Protein AF-A0A2L2YVI0-F1 (afdb_monomer)

InterPro domains:
  IPR013087 Zinc finger C2H2-type [PS00028] (42-62)
  IPR032296 Cytoplasmic polyadenylation element-binding protein, ZZ domain [PF16366] (1-60)
  IPR034819 Cytoplasmic polyadenylation element-binding protein [PTHR12566] (1-61)
  IPR038446 CEBP, ZZ domain superfamily [G3DSA:4.10.640.40] (1-62)

Solvent-accessible surface area (backbone atoms only — not comparable to full-atom values): 3854 Å² total; per-residue (Å²): 134,86,79,82,75,71,76,79,72,82,70,7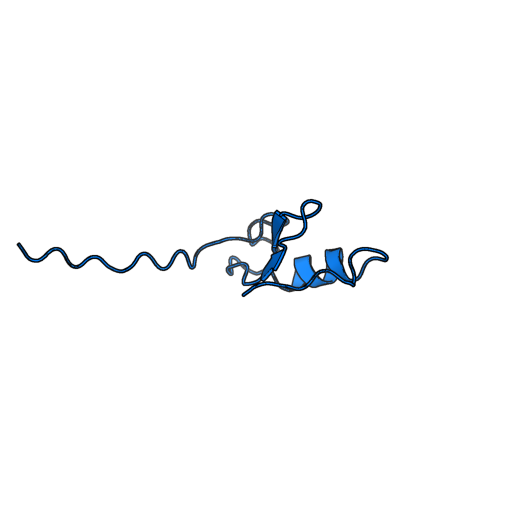5,47,46,10,70,88,53,67,14,71,84,56,81,68,41,55,20,67,28,33,34,84,49,88,91,64,63,42,34,24,26,72,70,54,40,53,67,58,33,69,36,92,93,35,57,84,66,63,74,41,117

Secondary structure (DSSP, 8-state):
---------------TTTTTTTTTT----EEE-STTT-SEE-HHHHHHHHTSTTTTTPPEE-

Foldseek 3Di:
DDDPPPPPPVQQAAFPVCRCVVVVSDHQQWAFPDPVGRTGHHPVRCCVVCVDPPNVPTDTDD

Sequence (62 aa):
KRVEVKPYVLDDQMCDECQGSRCGGKFAPFFCANVTCLQYYCEHCWAAIHSRPGREFHKPRH

Structure (mmCIF, N/CA/C/O backbone):
data_AF-A0A2L2YVI0-F1
#
_entry.id   AF-A0A2L2YVI0-F1
#
loop_
_atom_site.group_PDB
_atom_site.id
_atom_site.type_symbol
_atom_site.label_atom_id
_atom_site.label_alt_id
_atom_site.label_comp_id
_atom_site.label_asym_id
_atom_site.label_entity_id
_atom_site.label_seq_id
_atom_site.pdbx_PDB_ins_code
_atom_site.Cartn_x
_atom_site.Cartn_y
_atom_site.Cartn_z
_atom_site.occupancy
_atom_site.B_iso_or_equiv
_atom_site.auth_seq_id
_atom_site.auth_comp_id
_atom_site.auth_asym_id
_atom_site.auth_atom_id
_atom_site.pdbx_PDB_model_num
ATOM 1 N N . LYS A 1 1 ? -21.454 33.830 6.960 1.00 59.22 1 LYS A N 1
ATOM 2 C CA . LYS A 1 1 ? -21.380 32.352 7.064 1.00 59.22 1 LYS A CA 1
ATOM 3 C C . LYS A 1 1 ? -19.915 31.940 6.903 1.00 59.22 1 LYS A C 1
ATOM 5 O O . LYS A 1 1 ? -19.433 31.947 5.780 1.00 59.22 1 LYS A O 1
ATOM 10 N N . ARG A 1 2 ? -19.169 31.704 7.993 1.00 58.88 2 ARG A N 1
ATOM 11 C CA . ARG A 1 2 ? -17.811 31.140 7.886 1.00 58.88 2 ARG A CA 1
ATOM 12 C C . ARG A 1 2 ? -17.972 29.655 7.575 1.00 58.88 2 ARG A C 1
ATOM 14 O O . ARG A 1 2 ? -18.560 28.935 8.371 1.00 58.88 2 ARG A O 1
ATOM 21 N N . VAL A 1 3 ? -17.568 29.245 6.378 1.00 54.44 3 VAL A N 1
ATOM 22 C CA . VAL A 1 3 ? -17.523 27.834 5.993 1.00 54.44 3 VAL A CA 1
ATOM 23 C C . VAL A 1 3 ? -16.195 27.305 6.512 1.00 54.44 3 VAL A C 1
ATOM 25 O O . VAL A 1 3 ? -15.144 27.629 5.968 1.00 54.44 3 VAL A O 1
ATOM 28 N N . GLU A 1 4 ? -16.245 26.558 7.609 1.00 62.34 4 GLU A N 1
ATOM 29 C CA . GLU A 1 4 ? -15.119 25.752 8.065 1.00 62.34 4 GLU A CA 1
ATOM 30 C C . GLU A 1 4 ? -14.914 24.643 7.033 1.00 62.34 4 GLU A C 1
ATOM 32 O O . GLU A 1 4 ? -15.618 23.633 7.022 1.00 62.34 4 GLU A O 1
ATOM 37 N N . VAL A 1 5 ? -13.985 24.862 6.106 1.00 59.22 5 VAL A N 1
ATOM 38 C CA . VAL A 1 5 ? -13.453 23.775 5.292 1.00 59.22 5 VAL A CA 1
ATOM 39 C C . VAL A 1 5 ? -12.651 22.918 6.261 1.00 59.22 5 VAL A C 1
ATOM 41 O O . VAL A 1 5 ? -11.504 23.234 6.565 1.00 59.22 5 VAL A O 1
ATOM 44 N N . LYS A 1 6 ? -13.270 21.860 6.800 1.00 51.41 6 LYS A N 1
ATOM 45 C CA . LYS A 1 6 ? -12.506 20.734 7.340 1.00 51.41 6 LYS A CA 1
ATOM 46 C C . LYS A 1 6 ? -11.584 20.311 6.196 1.00 51.41 6 LYS A C 1
ATOM 48 O O . LYS A 1 6 ? -12.119 19.943 5.148 1.00 51.41 6 LYS A O 1
ATOM 53 N N . PRO A 1 7 ? -10.252 20.466 6.310 1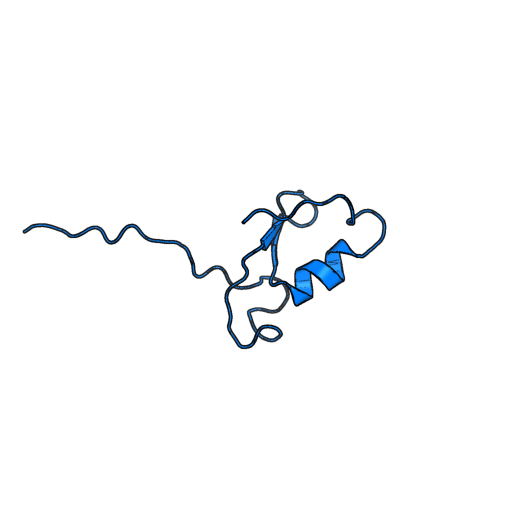.00 52.94 7 PRO A N 1
ATOM 54 C CA . PRO A 1 7 ? -9.364 20.014 5.256 1.00 52.94 7 PRO A CA 1
ATOM 55 C C . PRO A 1 7 ? -9.654 18.526 5.154 1.00 52.94 7 PRO A C 1
ATOM 5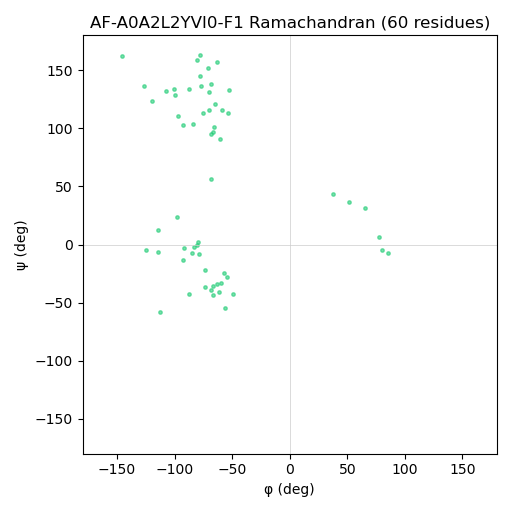7 O O . PRO A 1 7 ? -9.546 17.824 6.155 1.00 52.94 7 PRO A O 1
ATOM 60 N N . TYR A 1 8 ? -10.187 18.087 4.019 1.00 51.62 8 TYR A N 1
ATOM 61 C CA . TYR A 1 8 ? -10.508 16.692 3.786 1.00 51.62 8 TYR A CA 1
ATOM 62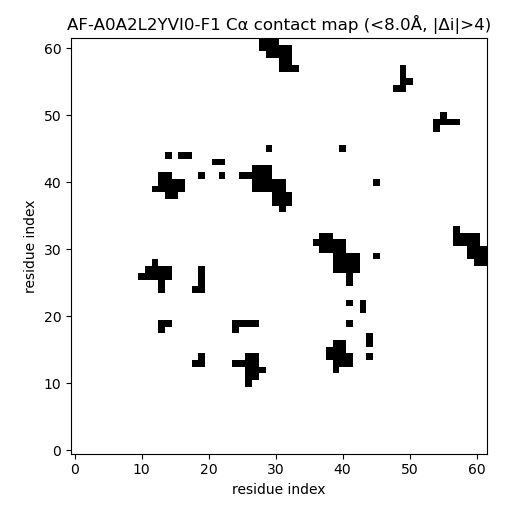 C C . TYR A 1 8 ? -9.195 15.926 3.899 1.00 51.62 8 TYR A C 1
ATOM 64 O O . TYR A 1 8 ? -8.441 15.825 2.934 1.00 51.62 8 TYR A O 1
ATOM 72 N N . VAL A 1 9 ? -8.879 15.461 5.105 1.00 52.75 9 VAL A N 1
ATOM 73 C CA . VAL A 1 9 ? -7.887 14.427 5.295 1.00 52.75 9 VAL A CA 1
ATOM 74 C C . VAL A 1 9 ? -8.542 13.231 4.631 1.00 52.75 9 VAL A C 1
ATOM 76 O O . VAL A 1 9 ? -9.500 12.668 5.151 1.00 52.75 9 VAL A O 1
ATOM 79 N N . LEU A 1 10 ? -8.113 12.938 3.409 1.00 57.62 10 LEU A N 1
ATOM 80 C CA . LEU A 1 10 ? -8.435 11.707 2.700 1.00 57.62 10 LEU A CA 1
ATOM 81 C C . LEU A 1 10 ? -7.728 10.542 3.424 1.00 57.62 10 LEU A C 1
ATOM 83 O O . LEU A 1 10 ? -6.925 9.844 2.818 1.00 57.62 10 LEU A O 1
ATOM 87 N N . ASP A 1 11 ? -7.978 10.372 4.727 1.00 55.97 11 ASP A N 1
ATOM 88 C CA . ASP A 1 11 ? -7.326 9.372 5.589 1.00 55.97 11 ASP A CA 1
ATOM 89 C C . ASP A 1 11 ? -7.994 7.994 5.481 1.00 55.97 11 ASP A C 1
ATOM 91 O O . ASP A 1 11 ? -7.546 7.027 6.087 1.00 55.97 11 ASP A O 1
ATOM 95 N N . ASP A 1 12 ? -9.063 7.886 4.688 1.00 64.62 12 ASP A N 1
ATOM 96 C CA . ASP A 1 12 ? -9.924 6.708 4.671 1.00 64.62 12 ASP A CA 1
ATOM 97 C C . ASP A 1 12 ? -9.616 5.720 3.531 1.00 64.62 12 ASP A C 1
ATOM 99 O O . ASP A 1 12 ? -10.496 4.967 3.106 1.00 64.62 12 ASP A O 1
ATOM 103 N N . GLN A 1 13 ? -8.400 5.709 2.969 1.00 77.81 13 GLN A N 1
ATOM 104 C CA . GLN A 1 13 ? -8.095 4.740 1.909 1.00 77.81 13 GLN A CA 1
ATOM 105 C C . GLN A 1 13 ? -8.008 3.337 2.500 1.00 77.81 13 GLN A C 1
ATOM 107 O O . GLN A 1 13 ? -7.164 3.038 3.343 1.00 77.81 13 GLN A O 1
ATOM 112 N N . MET A 1 14 ? -8.924 2.466 2.086 1.00 87.31 14 MET A N 1
ATOM 113 C CA . MET A 1 14 ? -8.918 1.064 2.480 1.00 87.31 14 MET A CA 1
ATOM 114 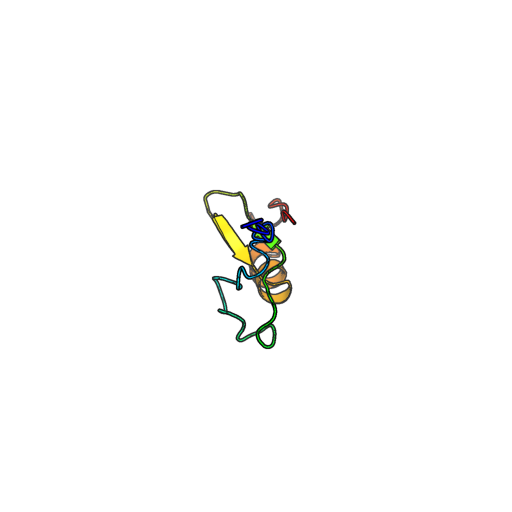C C . MET A 1 14 ? -7.920 0.287 1.628 1.00 87.31 14 MET A C 1
ATOM 116 O O . MET A 1 14 ? -7.541 0.696 0.538 1.00 87.31 14 MET A O 1
ATOM 120 N N . CYS A 1 15 ? -7.479 -0.863 2.129 1.00 91.06 15 CYS A N 1
ATOM 121 C CA . CYS A 1 15 ? -6.610 -1.731 1.346 1.00 91.06 15 CYS A CA 1
ATOM 122 C C . CYS A 1 15 ? -7.370 -2.246 0.124 1.00 91.06 15 CYS A C 1
ATOM 124 O O . CYS A 1 15 ? -8.351 -2.955 0.313 1.00 91.06 15 CYS A O 1
ATOM 126 N N . ASP A 1 16 ? -6.902 -1.985 -1.091 1.00 89.81 16 ASP A N 1
ATOM 127 C CA . ASP A 1 16 ? -7.566 -2.466 -2.310 1.00 89.81 16 ASP A CA 1
ATOM 128 C C . ASP A 1 16 ? -7.574 -4.004 -2.389 1.00 89.81 16 ASP A C 1
ATOM 130 O O . ASP A 1 16 ? -8.551 -4.612 -2.814 1.00 89.81 16 ASP A O 1
ATOM 134 N N . GLU A 1 17 ? -6.519 -4.649 -1.877 1.00 91.31 17 GLU A N 1
ATOM 135 C CA . GLU A 1 17 ? -6.350 -6.109 -1.915 1.00 91.31 17 GLU A CA 1
ATOM 136 C C . GLU A 1 17 ? -7.344 -6.872 -1.024 1.00 91.31 17 GLU A C 1
ATOM 138 O O . GLU A 1 17 ? -7.795 -7.962 -1.365 1.00 91.31 17 GLU A O 1
ATOM 143 N N . CYS A 1 18 ? -7.650 -6.346 0.165 1.00 91.44 18 CYS A N 1
ATOM 144 C CA . CYS A 1 18 ? -8.488 -7.060 1.137 1.00 91.44 18 CYS A CA 1
ATOM 145 C C . CYS A 1 18 ? -9.705 -6.272 1.612 1.00 91.44 18 CYS A C 1
ATOM 147 O O . CYS A 1 18 ? -10.497 -6.803 2.389 1.00 91.44 18 CYS A O 1
ATOM 149 N N . GLN A 1 19 ? -9.835 -5.014 1.200 1.00 87.81 19 GLN A N 1
ATOM 150 C CA . GLN A 1 19 ? -10.922 -4.099 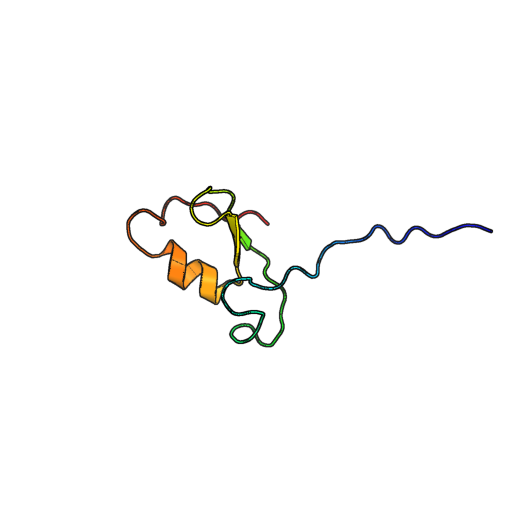1.551 1.00 87.81 19 GLN A CA 1
ATOM 151 C C . GLN A 1 19 ? -11.162 -4.014 3.066 1.00 87.81 19 GLN A C 1
ATOM 153 O O . GLN A 1 19 ? -12.287 -3.969 3.547 1.00 87.81 19 GLN A O 1
ATOM 158 N N . GLY A 1 20 ? -10.080 -4.066 3.851 1.00 85.75 20 GLY A N 1
ATOM 159 C CA . GLY A 1 20 ? -10.135 -4.066 5.317 1.00 85.75 20 GLY A CA 1
ATOM 160 C C . GLY A 1 20 ? -10.453 -5.418 5.965 1.00 85.75 20 GLY A C 1
ATOM 161 O O . GLY A 1 20 ? -10.332 -5.527 7.186 1.00 85.75 20 GLY A O 1
ATOM 162 N N . SER A 1 21 ? -10.753 -6.469 5.194 1.00 87.25 21 SER A N 1
ATOM 163 C CA . SER A 1 21 ? -11.094 -7.806 5.715 1.00 87.25 21 SER A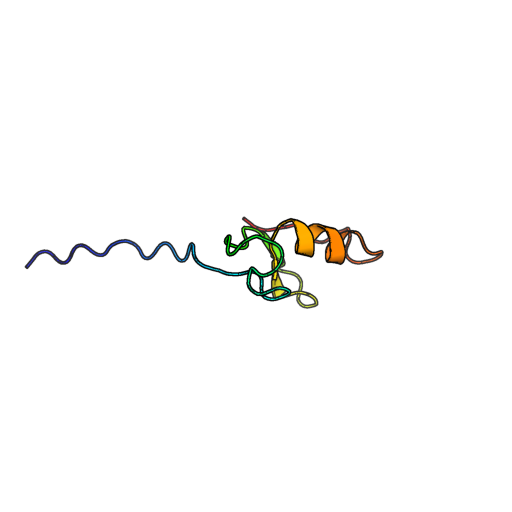 CA 1
ATOM 164 C C . SER A 1 21 ? -9.979 -8.424 6.562 1.00 87.25 21 SER A C 1
ATOM 166 O O . SER A 1 21 ? -10.250 -9.127 7.530 1.00 87.25 21 SER A O 1
ATOM 168 N N . ARG A 1 22 ? -8.709 -8.150 6.230 1.00 84.06 22 ARG A N 1
ATOM 169 C CA . ARG A 1 22 ? -7.543 -8.659 6.982 1.00 84.06 22 ARG A CA 1
ATOM 170 C C . ARG A 1 22 ? -7.042 -7.707 8.063 1.00 84.06 22 ARG A C 1
ATOM 172 O O . ARG A 1 22 ? -6.234 -8.102 8.891 1.00 84.06 22 ARG A O 1
ATOM 179 N N . CYS A 1 23 ? -7.497 -6.460 8.039 1.00 81.19 23 CYS A N 1
ATOM 180 C CA . CYS A 1 23 ? -6.975 -5.381 8.873 1.00 81.19 23 CYS A CA 1
ATOM 181 C C . CYS A 1 23 ? -8.046 -4.890 9.875 1.00 81.19 23 CYS A C 1
ATOM 183 O O . CYS A 1 23 ? -7.871 -3.849 10.499 1.00 81.19 23 CYS A O 1
ATOM 185 N N . GLY A 1 24 ? -9.153 -5.633 10.038 1.00 79.88 24 GLY A N 1
ATOM 186 C CA . GLY A 1 24 ? -10.238 -5.322 10.977 1.00 79.88 24 GLY A CA 1
ATOM 187 C C . GLY A 1 24 ? -10.988 -4.032 10.641 1.00 79.88 24 GLY A C 1
ATOM 188 O O . GLY A 1 24 ? -11.397 -3.318 11.550 1.00 79.88 24 GLY A O 1
ATOM 189 N N . GLY A 1 25 ? -11.092 -3.692 9.352 1.00 74.56 25 GLY A N 1
ATOM 190 C CA . GLY A 1 25 ? -11.666 -2.425 8.890 1.00 74.56 25 GLY A CA 1
ATOM 191 C C . GLY A 1 25 ? -10.739 -1.212 9.029 1.00 74.56 25 GLY A C 1
ATOM 192 O O . GLY A 1 25 ? -11.180 -0.096 8.778 1.00 74.56 25 GLY A O 1
ATOM 193 N N . LYS A 1 26 ? -9.465 -1.399 9.413 1.00 77.12 26 LYS A N 1
ATOM 194 C CA . LYS A 1 26 ? -8.480 -0.307 9.460 1.00 77.12 26 LYS A CA 1
ATOM 195 C C . LYS A 1 26 ? -8.066 0.153 8.061 1.00 77.12 26 LYS A C 1
ATOM 197 O O . LYS A 1 26 ? -8.031 -0.641 7.116 1.00 77.12 26 LYS A O 1
ATOM 202 N N . PHE A 1 27 ? -7.684 1.424 7.980 1.00 81.50 27 PHE A N 1
ATOM 203 C CA . PHE A 1 27 ? -7.154 2.064 6.779 1.00 81.50 27 PHE A CA 1
ATOM 204 C C . PHE A 1 27 ? -5.830 1.442 6.323 1.00 81.50 27 PHE A C 1
ATOM 206 O O . PHE A 1 27 ? -5.119 0.794 7.098 1.00 81.50 27 PHE A O 1
ATOM 213 N N . ALA A 1 28 ? -5.525 1.607 5.039 1.00 89.00 28 ALA A N 1
ATOM 214 C CA . ALA A 1 28 ? -4.295 1.182 4.396 1.00 89.00 28 ALA A CA 1
ATOM 215 C C . ALA A 1 28 ? -3.270 2.326 4.408 1.00 89.00 28 ALA A C 1
ATOM 217 O O . ALA A 1 28 ? -3.357 3.228 3.579 1.00 89.00 28 ALA A O 1
ATOM 218 N N . PRO A 1 29 ? -2.267 2.282 5.305 1.00 88.06 29 PRO A N 1
ATOM 219 C CA . PRO A 1 29 ? -1.292 3.359 5.446 1.00 88.06 29 PRO A CA 1
ATOM 220 C C . PRO A 1 29 ? -0.177 3.305 4.395 1.00 88.06 29 PRO A C 1
ATOM 222 O O . PRO A 1 29 ? 0.748 4.108 4.462 1.00 88.06 29 PRO A O 1
ATOM 225 N N . PHE A 1 30 ? -0.195 2.322 3.486 1.00 91.44 30 PHE A N 1
ATOM 226 C CA . PHE A 1 30 ? 0.864 2.127 2.504 1.00 91.44 30 PHE A CA 1
ATOM 227 C C . PHE A 1 30 ? 0.321 2.235 1.089 1.00 91.44 30 PHE A C 1
ATOM 229 O O . PHE A 1 30 ? -0.524 1.445 0.680 1.00 91.44 30 PHE A O 1
ATOM 236 N N . PHE A 1 31 ? 0.884 3.140 0.301 1.00 91.88 31 PHE A N 1
ATOM 237 C CA . PHE A 1 31 ? 0.647 3.221 -1.132 1.00 91.88 31 PHE A CA 1
ATOM 238 C C . PHE A 1 31 ? 1.873 2.741 -1.913 1.00 91.88 31 PHE A C 1
ATOM 240 O O . PHE A 1 31 ? 3.005 3.161 -1.647 1.00 91.88 31 PHE A O 1
ATOM 247 N N . CYS A 1 32 ? 1.666 1.867 -2.899 1.00 93.56 32 CYS A N 1
ATOM 248 C CA . CYS A 1 32 ? 2.736 1.442 -3.799 1.00 93.56 32 CYS A CA 1
ATOM 249 C C . CYS A 1 32 ? 2.697 2.249 -5.098 1.00 93.56 32 CYS A C 1
ATOM 251 O O . CYS A 1 32 ? 1.824 2.034 -5.927 1.00 93.56 32 CYS A O 1
ATOM 253 N N . ALA A 1 33 ? 3.681 3.121 -5.328 1.00 90.56 33 ALA A N 1
ATOM 254 C CA . ALA A 1 33 ? 3.740 3.964 -6.530 1.00 90.56 33 ALA A CA 1
ATOM 255 C C . ALA A 1 33 ? 4.273 3.253 -7.796 1.00 90.56 33 ALA A C 1
ATOM 257 O O . ALA A 1 33 ? 4.451 3.888 -8.834 1.00 90.56 33 ALA A O 1
ATOM 258 N N . ASN A 1 34 ? 4.583 1.954 -7.730 1.00 92.06 34 ASN A N 1
ATOM 259 C CA . ASN A 1 34 ? 5.016 1.197 -8.905 1.00 92.06 34 ASN A CA 1
ATOM 260 C C . ASN A 1 34 ? 3.804 0.866 -9.788 1.00 92.06 34 ASN A C 1
ATOM 262 O O . ASN A 1 34 ? 2.802 0.396 -9.264 1.00 92.06 34 ASN A O 1
ATOM 266 N N . VAL A 1 35 ? 3.914 1.025 -11.111 1.00 90.88 35 VAL A N 1
ATOM 267 C CA . VAL A 1 35 ? 2.829 0.755 -12.079 1.00 90.88 35 VAL A CA 1
ATOM 268 C C . VAL A 1 35 ? 2.240 -0.658 -11.981 1.00 90.88 35 VAL A C 1
ATOM 270 O O . VAL A 1 35 ? 1.072 -0.862 -12.286 1.00 90.88 35 VAL A O 1
ATOM 273 N N . THR A 1 36 ? 3.027 -1.636 -11.528 1.00 91.06 36 THR A N 1
ATOM 274 C CA . THR A 1 36 ? 2.564 -3.021 -11.342 1.00 91.06 36 THR A CA 1
ATOM 275 C C . THR A 1 36 ? 1.641 -3.203 -10.137 1.00 91.06 36 THR A C 1
ATOM 277 O O . THR A 1 36 ? 0.892 -4.176 -10.095 1.00 91.06 36 THR A O 1
ATOM 280 N N . CYS A 1 37 ? 1.704 -2.291 -9.163 1.00 92.06 37 CYS A N 1
ATOM 281 C CA . CYS A 1 37 ? 0.902 -2.333 -7.947 1.00 92.06 37 CYS A CA 1
ATOM 282 C C . CYS A 1 37 ? -0.098 -1.170 -7.910 1.00 92.06 37 CYS A C 1
ATOM 284 O O . CYS A 1 37 ? -1.283 -1.440 -7.833 1.00 92.06 37 CYS A O 1
ATOM 286 N N . LEU A 1 38 ? 0.364 0.086 -7.986 1.00 92.12 38 LEU A N 1
ATOM 287 C CA . LEU A 1 38 ? -0.413 1.340 -8.049 1.00 92.12 38 LEU A CA 1
ATOM 288 C C . LEU A 1 38 ? -1.694 1.363 -7.192 1.00 92.12 38 LEU A C 1
ATOM 290 O O . LEU A 1 38 ? -2.746 1.802 -7.644 1.00 92.12 38 LEU A O 1
ATOM 294 N N . GLN A 1 39 ? -1.597 0.858 -5.964 1.00 92.00 39 GLN A N 1
ATOM 295 C CA . GLN A 1 39 ? -2.728 0.567 -5.076 1.00 92.00 39 GLN A CA 1
ATOM 296 C C . GLN A 1 39 ? -2.357 0.821 -3.611 1.00 92.00 39 GLN A C 1
ATOM 298 O O . GLN A 1 39 ? -1.166 0.870 -3.257 1.00 92.00 39 GLN A O 1
ATOM 303 N N . TYR A 1 40 ? -3.382 0.947 -2.766 1.00 91.44 40 TYR A N 1
ATOM 304 C CA . TYR A 1 40 ? -3.257 1.023 -1.316 1.00 91.44 40 TYR A CA 1
ATOM 305 C C . TYR A 1 40 ? -3.263 -0.372 -0.685 1.00 91.44 40 TYR A C 1
ATOM 307 O O . TYR A 1 40 ? -4.101 -1.235 -0.957 1.00 91.44 40 TYR A O 1
ATOM 315 N N . TYR A 1 41 ? -2.332 -0.589 0.233 1.00 91.81 41 TYR A N 1
ATOM 316 C CA . TYR A 1 41 ? -2.154 -1.839 0.949 1.00 91.81 41 TYR A CA 1
ATOM 317 C C . TYR A 1 41 ? -2.144 -1.594 2.454 1.00 91.81 41 TYR A C 1
ATOM 319 O O . TYR A 1 41 ? -1.490 -0.681 2.954 1.00 91.81 41 TYR A O 1
ATOM 327 N N . CYS A 1 42 ? -2.836 -2.448 3.209 1.00 92.38 42 CYS A N 1
ATOM 328 C CA . CYS A 1 42 ? -2.581 -2.530 4.643 1.00 92.38 42 CYS A CA 1
ATOM 329 C C . CYS A 1 42 ? -1.305 -3.333 4.906 1.00 92.38 42 CYS A C 1
ATOM 331 O O . CYS A 1 42 ? -0.846 -4.073 4.036 1.00 92.38 42 CYS A O 1
ATOM 333 N N . GLU A 1 43 ? -0.747 -3.219 6.109 1.00 91.19 43 GLU A N 1
ATOM 334 C CA . GLU A 1 43 ? 0.534 -3.835 6.487 1.00 91.19 43 GLU A CA 1
ATOM 335 C C . GLU A 1 43 ? 0.637 -5.320 6.124 1.00 91.19 43 GLU A C 1
ATOM 337 O O . GLU A 1 43 ? 1.631 -5.768 5.555 1.00 91.19 43 GLU A O 1
ATOM 342 N N . HIS A 1 44 ? -0.444 -6.067 6.358 1.00 92.25 44 HIS A N 1
ATOM 343 C CA . HIS A 1 44 ? -0.496 -7.497 6.072 1.00 92.25 44 HIS A CA 1
ATOM 344 C C . HIS A 1 44 ? -0.419 -7.785 4.567 1.00 92.25 44 HIS A C 1
ATOM 346 O O . HIS A 1 44 ? 0.297 -8.689 4.137 1.00 92.25 44 HIS A O 1
ATOM 352 N N . CYS A 1 45 ? -1.148 -7.018 3.751 1.00 93.44 45 CYS A N 1
ATOM 353 C CA . CYS A 1 45 ? -1.141 -7.197 2.299 1.00 93.44 45 CYS A CA 1
ATOM 354 C C . CYS A 1 45 ? 0.162 -6.679 1.690 1.00 93.44 45 CYS A C 1
ATOM 356 O O . CYS A 1 45 ? 0.711 -7.314 0.792 1.00 93.44 45 CYS A O 1
ATOM 358 N N . TRP A 1 46 ? 0.701 -5.583 2.231 1.00 93.38 46 TRP A N 1
ATOM 359 C CA . TRP A 1 46 ? 1.993 -5.046 1.833 1.00 93.38 46 TRP A CA 1
ATOM 360 C C . TRP A 1 46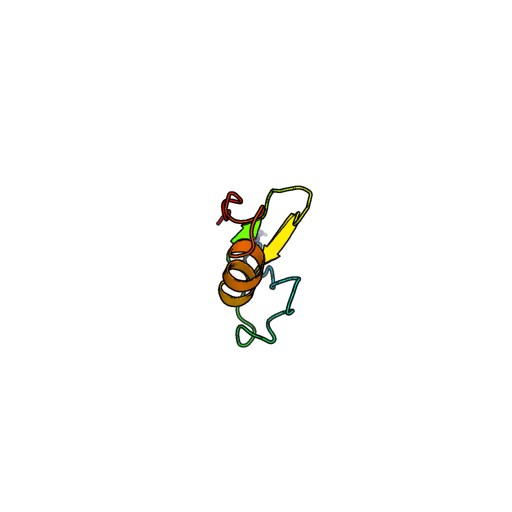 ? 3.087 -6.102 1.991 1.00 93.38 46 TRP A C 1
ATOM 362 O O . TRP A 1 46 ? 3.749 -6.433 1.009 1.00 93.38 46 TRP A O 1
ATOM 372 N N . ALA A 1 47 ? 3.228 -6.680 3.188 1.00 92.75 47 ALA A N 1
ATOM 373 C CA . ALA A 1 47 ? 4.228 -7.706 3.463 1.00 92.75 47 ALA A CA 1
ATOM 374 C C . ALA A 1 47 ? 4.021 -8.962 2.600 1.00 92.75 47 ALA A C 1
ATOM 376 O O . ALA A 1 47 ? 4.986 -9.504 2.068 1.00 92.75 47 ALA A O 1
ATOM 377 N N . ALA A 1 48 ? 2.778 -9.408 2.394 1.00 93.00 48 ALA A N 1
ATOM 378 C CA . ALA A 1 48 ? 2.491 -10.597 1.587 1.00 93.00 48 ALA A CA 1
ATOM 379 C C . ALA A 1 48 ? 2.829 -10.423 0.092 1.00 93.00 48 ALA A C 1
ATOM 381 O O . ALA A 1 48 ? 3.262 -11.373 -0.563 1.00 93.00 48 ALA A O 1
ATOM 382 N N . ILE A 1 49 ? 2.628 -9.223 -0.456 1.00 92.06 49 ILE A N 1
ATOM 383 C CA . ILE A 1 49 ? 2.843 -8.936 -1.881 1.00 92.06 49 ILE A CA 1
ATOM 384 C C . ILE A 1 49 ? 4.295 -8.533 -2.153 1.00 92.06 49 ILE A C 1
ATOM 386 O O . ILE A 1 49 ? 4.884 -9.000 -3.129 1.00 92.06 49 ILE A O 1
ATOM 390 N N . HIS A 1 50 ? 4.876 -7.693 -1.295 1.00 94.38 50 HIS A N 1
ATOM 391 C CA . HIS A 1 50 ? 6.207 -7.112 -1.487 1.00 94.38 50 HIS A CA 1
ATOM 392 C C . HIS A 1 50 ? 7.340 -7.931 -0.855 1.00 94.38 50 HIS A C 1
ATOM 394 O O . HIS A 1 50 ? 8.497 -7.601 -1.064 1.00 94.38 50 HIS A O 1
ATOM 400 N N . SER A 1 51 ? 7.052 -9.034 -0.155 1.00 91.94 51 SER A N 1
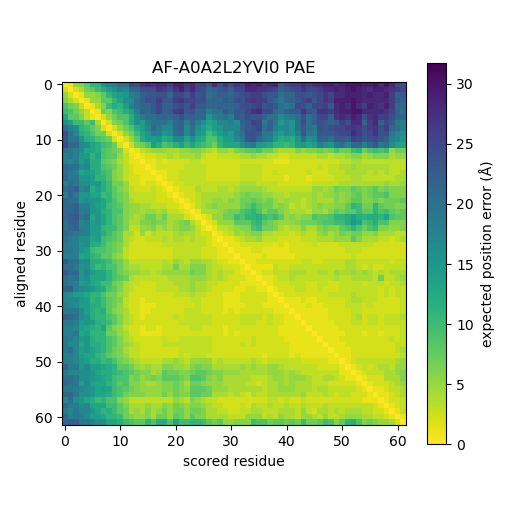ATOM 401 C CA . SER A 1 51 ? 8.078 -10.035 0.199 1.00 91.94 51 SER A CA 1
ATOM 402 C C . SER A 1 51 ? 8.436 -10.977 -0.958 1.00 91.94 51 SER A C 1
ATOM 404 O O . SER A 1 51 ? 9.369 -11.768 -0.844 1.00 91.94 51 SER A O 1
ATOM 406 N N . ARG A 1 52 ? 7.694 -10.925 -2.074 1.00 90.19 52 ARG A N 1
ATOM 407 C CA . ARG A 1 52 ? 7.932 -11.781 -3.242 1.00 90.19 52 ARG A CA 1
ATOM 408 C C . ARG A 1 52 ? 9.124 -11.277 -4.074 1.00 90.19 52 ARG A C 1
ATOM 410 O O . ARG A 1 52 ? 9.252 -10.059 -4.250 1.00 90.19 52 ARG A O 1
ATOM 417 N N . PRO A 1 53 ? 9.921 -12.188 -4.670 1.00 88.69 53 PRO A N 1
ATOM 418 C CA . PRO A 1 53 ? 11.032 -11.819 -5.543 1.00 88.69 53 PRO A CA 1
ATOM 419 C C . PRO A 1 53 ? 10.591 -10.871 -6.660 1.00 88.69 53 PRO A C 1
ATOM 421 O O . PRO A 1 53 ? 9.564 -11.098 -7.310 1.00 88.69 53 PRO A O 1
ATOM 424 N N . GLY A 1 54 ? 11.349 -9.796 -6.866 1.00 87.75 54 GLY A N 1
ATOM 425 C CA . GLY A 1 54 ? 11.063 -8.785 -7.893 1.00 87.75 54 GLY A CA 1
ATOM 426 C C . GLY A 1 54 ? 10.086 -7.678 -7.477 1.00 87.75 54 GLY A C 1
ATOM 427 O O . GLY A 1 54 ? 9.948 -6.702 -8.211 1.00 87.75 54 GLY A O 1
ATOM 428 N N . ARG A 1 55 ? 9.450 -7.774 -6.300 1.00 89.38 55 ARG A N 1
ATOM 429 C CA . ARG A 1 55 ? 8.668 -6.674 -5.685 1.00 89.38 55 ARG A CA 1
ATOM 430 C C . ARG A 1 55 ? 9.271 -6.157 -4.380 1.00 89.38 55 ARG A C 1
ATOM 432 O O . ARG A 1 55 ? 8.827 -5.133 -3.871 1.00 89.38 55 ARG A O 1
ATOM 439 N N . GLU A 1 56 ? 10.312 -6.817 -3.886 1.00 88.88 56 GLU A N 1
ATOM 440 C CA . GLU A 1 56 ? 11.073 -6.462 -2.679 1.00 88.88 56 GLU A CA 1
ATOM 441 C C . GLU A 1 56 ? 11.684 -5.052 -2.709 1.00 88.88 56 GLU A C 1
ATOM 443 O O . GLU A 1 56 ? 11.888 -4.435 -1.667 1.00 88.88 56 GLU A O 1
ATOM 448 N N . PHE A 1 57 ? 11.928 -4.504 -3.903 1.00 89.62 57 PHE A N 1
ATOM 449 C CA . PHE A 1 57 ? 12.484 -3.160 -4.082 1.00 89.62 57 PHE A CA 1
ATOM 450 C C . PHE A 1 57 ? 11.427 -2.049 -4.057 1.00 89.62 57 PHE A C 1
ATOM 452 O O . PHE A 1 57 ? 11.771 -0.864 -4.104 1.00 89.62 57 PHE A O 1
ATOM 459 N N . HIS A 1 58 ? 10.138 -2.396 -4.032 1.00 93.19 58 HIS A N 1
ATOM 460 C CA . HIS A 1 58 ? 9.077 -1.400 -3.980 1.00 93.19 58 HIS A CA 1
ATOM 461 C C . HIS A 1 58 ? 9.075 -0.736 -2.602 1.00 93.19 58 HIS A C 1
ATOM 463 O O . HIS A 1 58 ? 9.095 -1.406 -1.573 1.00 93.19 58 HIS A O 1
ATOM 469 N N . LYS A 1 59 ? 9.035 0.598 -2.579 1.00 89.50 59 LYS A N 1
ATOM 470 C CA . LYS A 1 59 ? 9.032 1.371 -1.333 1.00 89.50 59 LYS A CA 1
ATOM 471 C C . LYS A 1 59 ? 7.613 1.819 -0.989 1.00 89.50 59 LYS A C 1
ATOM 473 O O . LYS A 1 59 ? 6.974 2.425 -1.856 1.00 89.50 59 LYS A O 1
ATOM 478 N N . PRO A 1 60 ? 7.136 1.567 0.242 1.00 89.81 60 PRO A N 1
ATOM 479 C CA . PRO A 1 60 ? 5.840 2.062 0.668 1.00 89.81 60 PRO A CA 1
ATOM 480 C C . PRO A 1 60 ? 5.887 3.583 0.791 1.00 89.81 60 PRO A C 1
ATOM 482 O O . PRO A 1 60 ? 6.869 4.155 1.271 1.00 89.81 60 PRO A O 1
ATOM 485 N N . ARG A 1 61 ? 4.827 4.237 0.326 1.00 84.25 61 ARG A N 1
ATOM 486 C CA . ARG A 1 61 ? 4.558 5.653 0.573 1.00 84.25 61 ARG A CA 1
ATOM 487 C C . ARG A 1 61 ? 3.518 5.743 1.685 1.00 84.25 61 ARG A C 1
ATOM 489 O O . ARG A 1 61 ? 2.550 4.989 1.645 1.00 84.25 61 ARG A O 1
ATOM 496 N N . HIS A 1 62 ? 3.774 6.616 2.651 1.00 72.88 62 HIS A N 1
ATOM 497 C CA . HIS A 1 62 ? 2.857 6.969 3.728 1.00 72.88 62 HIS A CA 1
ATOM 498 C C . HIS A 1 62 ? 2.098 8.237 3.362 1.00 72.88 62 HIS A C 1
ATOM 500 O O . HIS A 1 62 ? 2.729 9.100 2.702 1.00 72.88 62 HIS A O 1
#

Radius of gyration: 14.38 Å; Cα contacts (8 Å, |Δi|>4): 90; chains: 1; bounding box: 34×44×23 Å

Nearest PDB structures (foldseek):
  2m13-assembly1_A  TM=7.056E-01  e=3.765E-04  Homo sapiens
  2mke-assembly1_A  TM=7.784E-01  e=7.019E-03  Homo sapiens
  4ccg-assembly1_Y  TM=6.270E-01  e=2.440E+00  Homo sapiens
  8syo-assembly1_A  TM=3.413E-01  e=8.888E+00  Homo sapiens

pLDDT: mean 82.54, std 13.55, range [51.41, 94.38]

Mean predicted aligned error: 7.98 Å

Organism: Parasteatoda tepidariorum (NCBI:txid114398)